Protein AF-A0A3B9PNC5-F1 (afdb_monomer)

Radius of gyration: 22.93 Å; Cα contacts (8 Å, |Δi|>4): 32; chains: 1; bounding box: 69×39×37 Å

Solvent-accessible surface area (backbone atoms only — not comparable to full-atom values): 6400 Å² total; per-residue (Å²): 135,85,85,52,75,64,60,52,53,50,52,51,50,51,36,38,76,71,69,58,58,88,77,55,70,64,65,54,50,52,58,55,52,50,61,72,70,69,65,79,93,68,88,94,70,86,83,90,85,85,75,88,63,84,83,64,89,63,96,78,92,81,78,80,64,88,73,51,86,37,64,80,90,37,50,85,31,85,86,27,45,39,66,71,58,32,30,60,75,74,70,50,83,133

pLDDT: mean 89.37, std 9.55, range [51.72, 97.88]

Secondary structure (DSSP, 8-state):
-PPPHHHHHHHHHHHHHTT-----HHHHHHHHHHHHH-PPP-SS---------TT--S-------S-----GGGTT-TTS--HHHHHHHHT---

Mean predicted aligned error: 9.91 Å

Foldseek 3Di:
DDDDPVNVVVVQVVCVVVVVDPDDPVVVVVVVVVVVVPDDDDDDDDDDDDDDPVPCPDDDDDDDDPAAAQPDPCHLHPPRQDDPSVCVVVVHDD

Sequence (94 aa):
MSMNRREFMQLLAVAAAGGMTLHSNFARAEKAAEALYELPPFGNVSLLHMTDCHAQLLPIYFREPNVNLGVGSMRGNAPHIVGEGFLKHFGIKP

Structure (mmCIF, N/CA/C/O backbone):
data_AF-A0A3B9PNC5-F1
#
_entry.id   AF-A0A3B9PNC5-F1
#
loop_
_atom_site.group_PDB
_atom_site.id
_atom_site.type_symbol
_atom_site.label_atom_id
_atom_site.label_alt_id
_atom_site.label_comp_id
_atom_site.label_asym_id
_atom_site.label_entity_id
_atom_site.label_seq_id
_atom_site.pdbx_PDB_ins_code
_atom_site.Cartn_x
_atom_site.Cartn_y
_atom_site.Cartn_z
_atom_site.occupancy
_atom_site.B_iso_or_equiv
_atom_site.auth_seq_id
_atom_site.auth_comp_id
_atom_site.auth_asym_id
_atom_site.auth_atom_id
_atom_site.pdbx_PDB_model_num
ATOM 1 N N . MET A 1 1 ? 47.088 -10.090 11.023 1.00 51.72 1 MET A N 1
ATOM 2 C CA . MET A 1 1 ? 47.281 -10.083 9.557 1.00 51.72 1 MET A CA 1
ATOM 3 C C . MET A 1 1 ? 46.118 -9.326 8.944 1.00 51.72 1 MET A C 1
ATOM 5 O O . MET A 1 1 ? 44.986 -9.703 9.220 1.00 51.72 1 MET A O 1
ATOM 9 N N . SER A 1 2 ? 46.368 -8.236 8.216 1.00 76.31 2 SER A N 1
ATOM 10 C CA . SER A 1 2 ? 45.321 -7.560 7.441 1.00 76.31 2 SER A CA 1
ATOM 11 C C . SER A 1 2 ? 45.206 -8.225 6.071 1.00 76.31 2 SER A C 1
ATOM 13 O O . SER A 1 2 ? 46.211 -8.553 5.447 1.00 76.31 2 SER A O 1
ATOM 15 N N . MET A 1 3 ? 43.974 -8.459 5.629 1.00 87.31 3 MET A N 1
ATOM 16 C CA . MET A 1 3 ? 43.678 -9.002 4.305 1.00 87.31 3 MET A CA 1
ATOM 17 C C . MET A 1 3 ? 44.034 -7.973 3.229 1.00 87.31 3 MET A C 1
ATOM 19 O O . MET A 1 3 ? 43.693 -6.794 3.368 1.00 87.31 3 MET A O 1
ATOM 23 N N . ASN A 1 4 ? 44.697 -8.398 2.152 1.00 92.31 4 ASN A N 1
ATOM 24 C CA . ASN A 1 4 ? 44.971 -7.508 1.023 1.00 92.31 4 ASN A CA 1
ATOM 25 C C . ASN A 1 4 ? 43.798 -7.490 0.021 1.00 92.31 4 ASN A C 1
ATOM 27 O O . ASN A 1 4 ? 42.965 -8.397 -0.026 1.00 92.31 4 ASN A O 1
ATOM 31 N N . ARG A 1 5 ? 43.727 -6.447 -0.820 1.00 90.75 5 ARG A N 1
ATOM 32 C CA . ARG A 1 5 ? 42.632 -6.269 -1.795 1.00 90.75 5 ARG A CA 1
ATOM 33 C C . ARG A 1 5 ? 42.458 -7.480 -2.724 1.00 90.75 5 ARG A C 1
ATOM 35 O O . ARG A 1 5 ? 41.338 -7.784 -3.113 1.00 90.75 5 ARG A O 1
ATOM 42 N N . ARG A 1 6 ? 43.546 -8.157 -3.103 1.00 93.88 6 ARG A N 1
ATOM 43 C CA . ARG A 1 6 ? 43.510 -9.299 -4.029 1.00 93.88 6 ARG A CA 1
ATOM 44 C C . ARG A 1 6 ? 42.887 -10.525 -3.370 1.00 93.88 6 ARG A C 1
ATOM 46 O O . ARG A 1 6 ? 42.012 -11.137 -3.970 1.00 93.88 6 ARG A O 1
ATOM 53 N N . GLU A 1 7 ? 43.304 -10.834 -2.149 1.00 92.44 7 GLU A N 1
ATOM 54 C CA . GLU A 1 7 ? 42.752 -11.929 -1.343 1.00 92.44 7 GLU A CA 1
ATOM 55 C C . GLU A 1 7 ? 41.258 -11.726 -1.094 1.00 92.44 7 GLU A C 1
ATOM 57 O O . GLU A 1 7 ? 40.471 -12.653 -1.271 1.00 92.44 7 GLU A O 1
ATOM 62 N N . PHE A 1 8 ? 40.855 -10.491 -0.785 1.00 92.25 8 PHE A N 1
ATOM 63 C CA . PHE A 1 8 ? 39.446 -10.136 -0.642 1.00 92.25 8 PHE A CA 1
ATOM 64 C C . PHE A 1 8 ? 38.642 -10.418 -1.921 1.00 92.25 8 PHE A C 1
ATOM 66 O O . PHE A 1 8 ? 37.601 -11.069 -1.867 1.00 92.25 8 PHE A O 1
ATOM 73 N N . MET A 1 9 ? 39.138 -9.985 -3.087 1.00 92.62 9 MET A N 1
ATOM 74 C CA . MET A 1 9 ? 38.448 -10.213 -4.365 1.00 92.62 9 MET A CA 1
ATOM 75 C C . MET A 1 9 ? 38.392 -11.696 -4.753 1.00 92.62 9 MET A C 1
ATOM 77 O O . MET A 1 9 ? 37.395 -12.140 -5.316 1.00 92.62 9 MET A O 1
ATOM 81 N N . GLN A 1 10 ? 39.434 -12.472 -4.446 1.00 92.69 10 GLN A N 1
ATOM 82 C CA . GLN A 1 10 ? 39.460 -13.915 -4.699 1.00 92.69 10 GLN A CA 1
ATOM 83 C C . GLN A 1 10 ? 38.462 -14.661 -3.811 1.00 92.69 10 GLN A C 1
ATOM 85 O O . GLN A 1 10 ? 37.710 -15.494 -4.311 1.00 92.69 10 GLN A O 1
ATOM 90 N N . LEU A 1 11 ? 38.400 -14.321 -2.522 1.00 91.25 11 LEU A N 1
ATOM 91 C CA . LEU A 1 11 ? 37.407 -14.874 -1.601 1.00 91.25 11 LEU A CA 1
ATOM 92 C C . LEU A 1 11 ? 35.983 -14.525 -2.037 1.00 91.25 11 LEU A C 1
ATOM 94 O O . LEU A 1 11 ? 35.124 -15.403 -2.050 1.00 91.25 11 LEU A O 1
ATOM 98 N N . LEU A 1 12 ? 35.741 -13.280 -2.456 1.00 90.31 12 LEU A N 1
ATOM 99 C CA . LEU A 1 12 ? 34.438 -12.858 -2.969 1.00 90.31 12 LEU A CA 1
ATOM 100 C C . LEU A 1 12 ? 34.047 -13.624 -4.242 1.00 90.31 12 LEU A C 1
ATOM 102 O O . LEU A 1 12 ? 32.899 -14.040 -4.372 1.00 90.31 12 LEU A O 1
ATOM 106 N N . ALA A 1 13 ? 34.990 -13.843 -5.162 1.00 89.38 13 ALA A N 1
ATOM 107 C CA . ALA A 1 13 ? 34.743 -14.595 -6.391 1.00 89.38 13 ALA A CA 1
ATOM 108 C C . ALA A 1 13 ? 34.413 -16.071 -6.113 1.00 89.38 13 ALA A C 1
ATOM 110 O O . ALA A 1 13 ? 33.465 -16.604 -6.687 1.00 89.38 13 ALA A O 1
ATOM 111 N N . VAL A 1 14 ? 35.149 -16.716 -5.201 1.00 91.62 14 VAL A N 1
ATOM 112 C CA . VAL A 1 14 ? 34.870 -18.096 -4.772 1.00 91.62 14 VAL A CA 1
ATOM 113 C C . VAL A 1 14 ? 33.515 -18.182 -4.065 1.00 91.62 14 VAL A C 1
ATOM 115 O O . VAL A 1 14 ? 32.733 -19.080 -4.365 1.00 91.62 14 VAL A O 1
ATOM 118 N N . ALA A 1 15 ? 33.199 -17.229 -3.185 1.00 88.00 15 ALA A N 1
ATOM 119 C CA . ALA A 1 15 ? 31.906 -17.156 -2.507 1.00 88.00 15 ALA A CA 1
ATOM 120 C C . ALA A 1 15 ? 30.746 -16.998 -3.507 1.00 88.00 15 ALA A C 1
ATOM 122 O O . ALA A 1 15 ? 29.770 -17.743 -3.439 1.00 88.00 15 ALA A O 1
ATOM 123 N N . ALA A 1 16 ? 30.875 -16.094 -4.483 1.00 85.50 16 ALA A N 1
ATOM 124 C CA . ALA A 1 16 ? 29.875 -15.893 -5.529 1.00 85.50 16 ALA A CA 1
ATOM 125 C C . ALA A 1 16 ? 29.683 -17.146 -6.402 1.00 85.50 16 ALA A C 1
ATOM 127 O O . ALA A 1 16 ? 28.545 -17.545 -6.646 1.00 85.50 16 ALA A O 1
ATOM 128 N N . ALA A 1 17 ? 30.771 -17.803 -6.821 1.00 85.81 17 ALA A N 1
ATOM 129 C CA . ALA A 1 17 ? 30.710 -19.063 -7.569 1.00 85.81 17 ALA A CA 1
ATOM 130 C C . ALA A 1 17 ? 30.085 -20.207 -6.747 1.00 85.81 17 ALA A C 1
ATOM 132 O O . ALA A 1 17 ? 29.403 -21.063 -7.303 1.00 85.81 17 ALA A O 1
ATOM 133 N N . GLY A 1 18 ? 30.270 -20.192 -5.424 1.00 87.50 18 G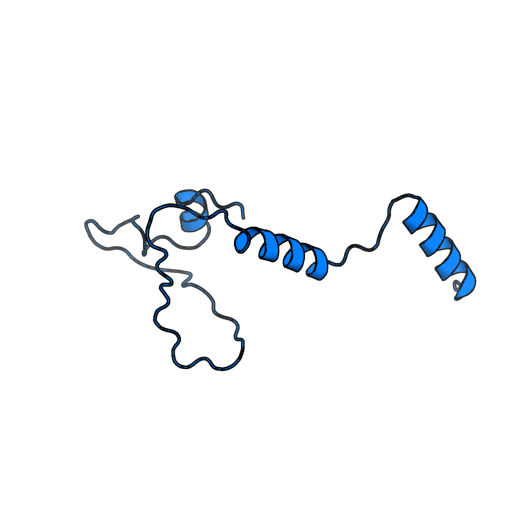LY A N 1
ATOM 134 C CA . GLY A 1 18 ? 29.627 -21.099 -4.470 1.00 87.50 18 GLY A CA 1
ATOM 135 C C . GLY A 1 18 ? 28.173 -20.751 -4.126 1.00 87.50 18 GLY A C 1
ATOM 136 O O . GLY A 1 18 ? 27.607 -21.363 -3.224 1.00 87.50 18 GLY A O 1
ATOM 137 N N . GLY A 1 19 ? 27.563 -19.769 -4.800 1.00 77.44 19 GLY A N 1
ATOM 138 C CA . GLY A 1 19 ? 26.166 -19.374 -4.593 1.00 77.44 19 GLY A CA 1
ATOM 139 C C . GLY A 1 19 ? 25.938 -18.386 -3.444 1.00 77.44 19 GLY A C 1
ATOM 140 O O . GLY A 1 19 ? 24.798 -18.010 -3.182 1.00 77.44 19 GLY A O 1
ATOM 141 N N . MET A 1 20 ? 26.995 -17.909 -2.783 1.00 80.12 20 MET A N 1
ATOM 142 C CA . MET A 1 20 ? 26.923 -16.836 -1.783 1.00 80.12 20 MET A CA 1
ATOM 143 C C . MET A 1 20 ? 26.970 -15.472 -2.479 1.00 80.12 20 MET A C 1
ATOM 145 O O . MET A 1 20 ? 27.923 -14.703 -2.340 1.00 80.12 20 MET A O 1
ATOM 149 N N . THR A 1 21 ? 25.951 -15.175 -3.283 1.00 7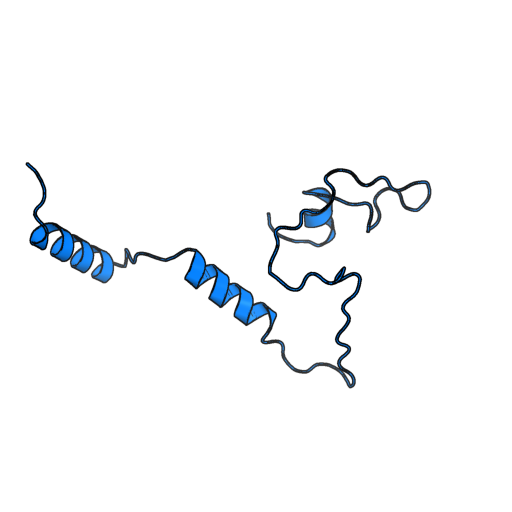4.25 21 THR A N 1
ATOM 150 C CA . THR A 1 21 ? 25.859 -13.888 -3.975 1.00 74.25 21 THR A CA 1
ATOM 151 C C . THR A 1 21 ? 25.427 -12.782 -3.015 1.00 74.25 21 THR A C 1
ATOM 153 O O . THR A 1 21 ? 24.535 -12.972 -2.187 1.00 74.25 21 THR A O 1
ATOM 156 N N . LEU A 1 22 ? 26.029 -11.598 -3.145 1.00 70.56 22 LEU A N 1
ATOM 157 C CA . LEU A 1 22 ? 25.586 -10.400 -2.435 1.00 70.56 22 LEU A CA 1
ATOM 158 C C . LEU A 1 22 ? 24.246 -9.942 -3.026 1.00 70.56 22 LEU A C 1
ATOM 160 O O . LEU A 1 22 ? 24.203 -9.198 -4.003 1.00 70.56 22 LEU A O 1
ATOM 164 N N . HIS A 1 23 ? 23.138 -10.416 -2.465 1.00 68.62 23 HIS A N 1
ATOM 165 C CA . HIS A 1 23 ? 21.817 -9.929 -2.845 1.00 68.62 23 HIS A CA 1
ATOM 166 C C . HIS A 1 23 ? 21.600 -8.537 -2.253 1.00 68.62 23 HIS A C 1
ATOM 168 O O . HIS A 1 23 ? 21.680 -8.360 -1.037 1.00 68.62 23 HIS A O 1
ATOM 174 N N . SER A 1 24 ? 21.283 -7.548 -3.090 1.00 69.12 24 SER A N 1
ATOM 175 C CA . SER A 1 24 ? 20.793 -6.272 -2.577 1.00 69.12 24 SER A CA 1
ATOM 176 C C . SER A 1 24 ? 19.305 -6.415 -2.239 1.00 69.12 24 SER A C 1
ATOM 178 O O . SER A 1 24 ? 18.507 -6.909 -3.040 1.00 69.12 24 SER A O 1
ATOM 180 N N . ASN A 1 25 ? 18.917 -5.992 -1.035 1.00 66.38 25 ASN A N 1
ATOM 181 C CA . ASN A 1 25 ? 17.507 -5.977 -0.635 1.00 66.38 25 ASN A CA 1
ATOM 182 C C . ASN A 1 25 ? 16.671 -5.080 -1.567 1.00 66.38 25 ASN A C 1
ATOM 184 O O . ASN A 1 25 ? 15.515 -5.389 -1.836 1.00 66.38 25 ASN A O 1
ATOM 188 N N . PHE A 1 26 ? 17.283 -4.028 -2.121 1.00 63.34 26 PHE A N 1
ATOM 189 C CA . PHE A 1 26 ? 16.653 -3.125 -3.084 1.00 63.34 26 PHE A CA 1
ATOM 190 C C . PHE A 1 26 ? 16.302 -3.808 -4.411 1.00 63.34 26 PHE A C 1
ATOM 192 O O . PHE A 1 26 ? 15.159 -3.707 -4.838 1.00 63.34 26 PHE A O 1
ATOM 199 N N . ALA A 1 27 ? 17.217 -4.575 -5.015 1.00 68.56 27 ALA A N 1
ATOM 200 C CA . ALA A 1 27 ? 16.936 -5.281 -6.272 1.00 68.56 27 ALA A CA 1
ATOM 201 C C . ALA A 1 27 ? 15.839 -6.346 -6.102 1.00 68.56 27 ALA A C 1
ATOM 203 O O . ALA A 1 27 ? 15.068 -6.625 -7.018 1.00 68.56 27 ALA A O 1
ATOM 204 N N . ARG A 1 28 ? 15.734 -6.944 -4.908 1.00 69.56 28 ARG A N 1
ATOM 205 C CA . ARG A 1 28 ? 14.639 -7.870 -4.585 1.00 69.56 28 ARG A CA 1
ATOM 206 C C . ARG A 1 28 ? 13.301 -7.152 -4.406 1.00 69.56 28 ARG A C 1
ATOM 208 O O . ARG A 1 28 ? 12.285 -7.695 -4.829 1.00 69.56 28 ARG A O 1
ATOM 215 N N . ALA A 1 29 ? 13.300 -5.974 -3.786 1.00 71.81 29 ALA A N 1
ATOM 216 C CA . ALA A 1 29 ? 12.100 -5.161 -3.614 1.00 71.81 29 ALA A CA 1
ATOM 217 C C . ALA A 1 29 ? 11.579 -4.625 -4.956 1.00 71.81 29 ALA A C 1
ATOM 219 O O . ALA A 1 29 ? 10.382 -4.698 -5.207 1.00 71.81 29 ALA A O 1
ATOM 220 N N . GLU A 1 30 ? 12.474 -4.171 -5.836 1.00 73.25 30 GLU A N 1
ATOM 221 C CA . GLU A 1 30 ? 12.147 -3.727 -7.197 1.00 73.25 30 GLU A CA 1
ATOM 222 C C . GLU A 1 30 ? 11.463 -4.839 -7.999 1.00 73.25 30 GLU A C 1
ATOM 224 O O . GLU A 1 30 ? 10.345 -4.661 -8.476 1.00 73.25 30 GLU A O 1
ATOM 229 N N . LYS A 1 31 ? 12.069 -6.032 -8.043 1.00 74.75 31 LYS A N 1
ATOM 230 C CA . LYS A 1 31 ? 11.491 -7.187 -8.741 1.00 74.75 31 LYS A CA 1
ATOM 231 C C . LYS A 1 31 ? 10.142 -7.631 -8.159 1.00 74.75 31 LYS A C 1
ATOM 233 O O . LYS A 1 31 ? 9.269 -8.090 -8.887 1.00 74.75 31 LYS A O 1
ATOM 238 N N . ALA A 1 32 ? 9.966 -7.528 -6.841 1.00 76.44 32 ALA A N 1
ATOM 239 C CA . ALA A 1 32 ? 8.684 -7.824 -6.207 1.00 76.44 32 ALA A CA 1
ATOM 240 C C . ALA A 1 32 ? 7.613 -6.775 -6.553 1.00 76.44 32 ALA A C 1
ATOM 242 O O . ALA A 1 32 ? 6.448 -7.132 -6.698 1.00 76.44 32 ALA A O 1
ATOM 243 N N . ALA A 1 33 ? 8.002 -5.505 -6.699 1.00 79.81 33 ALA A N 1
ATOM 244 C CA . ALA A 1 33 ? 7.100 -4.430 -7.093 1.00 79.81 33 ALA A CA 1
ATOM 245 C C . ALA A 1 33 ? 6.664 -4.552 -8.559 1.00 79.81 33 ALA A C 1
ATOM 247 O O . ALA A 1 33 ? 5.492 -4.347 -8.852 1.00 79.81 33 ALA A O 1
ATOM 248 N N . GLU A 1 34 ? 7.565 -4.942 -9.463 1.00 84.31 34 GLU A N 1
ATOM 249 C CA . GLU A 1 34 ? 7.250 -5.186 -10.879 1.00 84.31 34 GLU A CA 1
ATOM 250 C C . GLU A 1 34 ? 6.103 -6.199 -11.034 1.00 84.31 34 GLU A C 1
ATOM 252 O O . GLU A 1 34 ? 5.111 -5.928 -11.709 1.00 84.31 34 GLU A O 1
ATOM 257 N N . ALA A 1 35 ? 6.154 -7.299 -10.275 1.00 84.31 35 A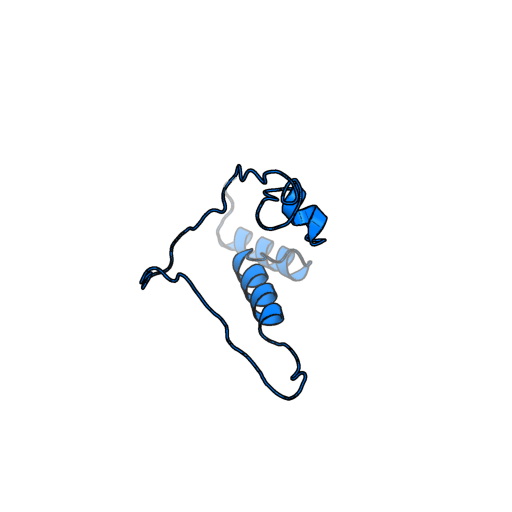LA A N 1
ATOM 258 C CA . ALA A 1 35 ? 5.101 -8.313 -10.263 1.00 84.31 35 ALA A CA 1
ATOM 259 C C . ALA A 1 35 ? 3.724 -7.802 -9.781 1.00 84.31 35 ALA A C 1
ATOM 261 O O . ALA A 1 35 ? 2.711 -8.424 -10.092 1.00 84.31 35 ALA A O 1
ATOM 262 N N . LEU A 1 36 ? 3.657 -6.696 -9.025 1.00 84.94 36 LEU A N 1
ATOM 263 C CA . LEU A 1 36 ? 2.382 -6.082 -8.622 1.00 84.94 36 LEU A CA 1
ATOM 264 C C . LEU A 1 36 ? 1.725 -5.297 -9.765 1.00 84.94 36 LEU A C 1
ATOM 266 O O . LEU A 1 36 ? 0.505 -5.136 -9.760 1.00 84.94 36 LEU A O 1
ATOM 270 N N . TYR A 1 37 ? 2.516 -4.800 -10.720 1.00 87.56 37 TYR A N 1
ATOM 271 C CA . TYR A 1 37 ? 2.037 -3.988 -11.841 1.00 87.56 37 TYR A CA 1
ATOM 272 C C . TYR A 1 37 ? 1.819 -4.805 -13.123 1.00 87.56 37 TYR A C 1
ATOM 274 O O . TYR A 1 37 ? 1.011 -4.411 -13.963 1.00 87.56 37 TYR A O 1
ATOM 282 N N . GLU A 1 38 ? 2.473 -5.960 -13.265 1.00 89.75 38 GLU A N 1
ATOM 283 C CA . GLU A 1 38 ? 2.293 -6.885 -14.393 1.00 89.75 38 GLU A CA 1
ATOM 284 C C . GLU A 1 38 ? 1.074 -7.808 -14.215 1.00 89.75 38 GLU A C 1
ATOM 286 O O . GLU A 1 38 ? 1.184 -9.029 -14.085 1.00 89.75 38 GLU A O 1
ATOM 291 N N . LEU A 1 39 ? -0.123 -7.223 -14.209 1.00 89.38 39 LEU A N 1
ATOM 292 C CA . LEU A 1 39 ? -1.378 -7.972 -14.116 1.00 89.38 39 LEU A CA 1
ATOM 293 C C . LEU A 1 39 ? -1.958 -8.265 -15.511 1.00 89.38 39 LEU A C 1
ATOM 295 O O . LEU A 1 39 ? -1.913 -7.401 -16.392 1.00 89.38 39 LEU A O 1
ATOM 299 N N . PRO A 1 40 ? -2.547 -9.455 -15.741 1.00 91.94 40 PRO A N 1
ATOM 300 C CA . PRO A 1 40 ? -3.214 -9.747 -17.002 1.00 91.94 40 PRO A CA 1
ATOM 301 C C . PRO A 1 40 ? -4.459 -8.858 -17.177 1.00 91.94 40 PRO A C 1
ATOM 303 O O . PRO A 1 40 ? -5.126 -8.537 -16.188 1.00 91.94 40 PRO A O 1
ATOM 306 N N . PRO A 1 41 ? -4.835 -8.499 -18.419 1.00 92.62 41 PRO A N 1
ATOM 307 C CA . PRO A 1 41 ? -6.091 -7.802 -18.676 1.00 92.62 41 PRO A CA 1
ATOM 308 C C . PRO A 1 41 ? -7.291 -8.581 -18.124 1.00 92.62 41 PRO A C 1
ATOM 310 O O . PRO A 1 41 ? -7.381 -9.799 -18.296 1.00 92.62 41 PRO A O 1
ATOM 313 N N . PHE A 1 42 ? -8.229 -7.878 -17.488 1.00 95.75 42 PHE A N 1
ATOM 314 C CA . PHE A 1 42 ? -9.417 -8.481 -16.888 1.00 95.75 42 PHE A CA 1
ATOM 315 C C . PHE A 1 42 ? -10.655 -7.600 -17.080 1.00 95.75 42 PHE A C 1
ATOM 317 O O . PHE A 1 42 ? -10.619 -6.395 -16.839 1.00 95.75 42 PHE A O 1
ATOM 324 N N . GLY A 1 43 ? -11.774 -8.219 -17.461 1.00 96.06 43 GLY A N 1
ATOM 325 C CA . GLY A 1 43 ? -13.050 -7.529 -17.645 1.00 96.06 43 GLY A CA 1
ATOM 326 C C . GLY A 1 43 ? -13.099 -6.635 -18.888 1.00 96.06 43 GLY A C 1
ATOM 327 O O . GLY A 1 43 ? -12.317 -6.787 -19.820 1.00 96.06 43 GLY A O 1
ATOM 328 N N . ASN A 1 44 ? -14.067 -5.715 -18.900 1.00 97.88 44 ASN A N 1
ATOM 329 C CA . ASN A 1 44 ? -14.350 -4.836 -20.044 1.00 97.88 44 ASN A CA 1
ATOM 330 C C . ASN A 1 44 ? -13.888 -3.387 -19.824 1.00 97.88 44 ASN A C 1
ATOM 332 O O . ASN A 1 44 ? -13.817 -2.613 -20.773 1.00 97.88 44 ASN A O 1
ATOM 336 N N . VAL A 1 45 ? -13.643 -2.998 -18.569 1.00 96.75 45 VAL A N 1
ATOM 337 C CA . VAL A 1 45 ? -13.312 -1.625 -18.174 1.00 96.75 45 VAL A CA 1
ATOM 338 C C . VAL A 1 45 ? -12.209 -1.671 -17.128 1.00 96.75 45 VAL A C 1
ATOM 340 O O . VAL A 1 45 ? -12.335 -2.388 -16.137 1.00 96.75 45 VAL A O 1
ATOM 343 N N . SER A 1 46 ? -11.177 -0.851 -17.322 1.00 94.94 46 SER A N 1
ATOM 344 C CA . SER A 1 46 ? -10.131 -0.605 -16.329 1.00 94.94 46 SER A CA 1
ATOM 345 C C . SER A 1 46 ? -10.357 0.760 -15.687 1.00 94.94 46 SER A C 1
ATOM 347 O O . SER A 1 46 ? -10.350 1.777 -16.381 1.00 94.94 46 SER A O 1
ATOM 349 N N . LEU A 1 47 ? -10.553 0.791 -14.367 1.00 95.38 47 LEU A N 1
ATOM 350 C CA . LEU A 1 47 ? -10.695 2.029 -13.601 1.00 95.38 47 LEU A CA 1
ATOM 351 C C . LEU A 1 47 ? -9.420 2.290 -12.794 1.00 95.38 47 LEU A C 1
ATOM 353 O O . LEU A 1 47 ? -9.133 1.568 -11.842 1.00 95.38 47 LEU A O 1
ATOM 357 N N . LEU A 1 48 ? -8.681 3.343 -13.150 1.00 95.12 48 LEU A N 1
ATOM 358 C CA . LEU A 1 48 ? -7.572 3.844 -12.339 1.00 95.12 48 LEU A CA 1
ATOM 359 C C . LEU A 1 48 ? -8.117 4.843 -11.310 1.00 95.12 48 LEU A C 1
ATOM 361 O O . LEU A 1 48 ? -8.493 5.958 -11.668 1.00 95.12 48 LEU A O 1
ATOM 365 N N . HIS A 1 49 ? -8.187 4.434 -10.042 1.00 96.19 49 HIS A N 1
ATOM 366 C CA . HIS A 1 49 ? -8.730 5.241 -8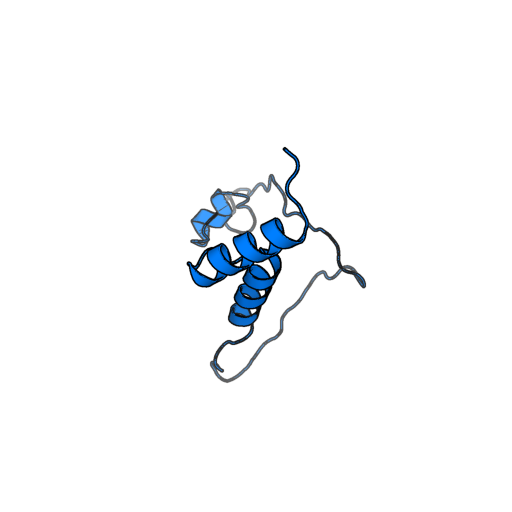.950 1.00 96.19 49 HIS A CA 1
ATOM 367 C C . HIS A 1 49 ? -7.631 5.646 -7.961 1.00 96.19 49 HIS A C 1
ATOM 369 O O . HIS A 1 49 ? -6.956 4.790 -7.394 1.00 96.19 49 HIS A O 1
ATOM 375 N N . MET A 1 50 ? -7.476 6.953 -7.749 1.00 95.69 50 MET A N 1
ATOM 376 C CA . MET A 1 50 ? -6.561 7.550 -6.776 1.00 95.69 50 MET A CA 1
ATOM 377 C C . MET A 1 50 ? -7.254 8.752 -6.133 1.00 95.69 50 MET A C 1
ATOM 379 O O . MET A 1 50 ? -7.869 9.554 -6.839 1.00 95.69 50 MET A O 1
ATOM 383 N N . THR A 1 51 ? -7.149 8.891 -4.813 1.00 96.50 51 THR A N 1
ATOM 384 C CA . THR A 1 51 ? -7.738 10.004 -4.056 1.00 96.50 51 THR A CA 1
ATOM 385 C C . THR A 1 51 ? -6.705 10.625 -3.119 1.00 96.50 51 THR A C 1
ATOM 387 O O . THR A 1 51 ? -5.615 10.082 -2.947 1.00 96.50 51 THR A O 1
ATOM 390 N N . ASP A 1 52 ? -7.033 11.796 -2.566 1.00 95.56 52 ASP A N 1
ATOM 391 C CA . ASP A 1 52 ? -6.318 12.408 -1.436 1.00 95.56 52 ASP A CA 1
ATOM 392 C C . ASP A 1 52 ? -4.795 12.520 -1.621 1.00 95.56 52 ASP A C 1
ATOM 394 O O . ASP A 1 52 ? -4.015 12.380 -0.686 1.00 95.56 52 ASP A O 1
ATOM 398 N N . CYS A 1 53 ? -4.337 12.834 -2.837 1.00 94.31 53 CYS A N 1
ATOM 399 C CA . CYS A 1 53 ? -2.906 13.010 -3.099 1.00 94.31 53 CYS A CA 1
ATOM 400 C C . CYS A 1 53 ? -2.296 14.206 -2.347 1.00 94.31 53 CYS A C 1
ATOM 402 O O . CYS A 1 53 ? -1.076 14.330 -2.280 1.00 94.31 53 CYS A O 1
ATOM 404 N N . HIS A 1 54 ? -3.133 15.117 -1.829 1.00 97.19 54 HIS A N 1
ATOM 405 C CA . HIS A 1 54 ? -2.732 16.317 -1.088 1.00 97.19 54 HIS A CA 1
ATOM 406 C C . HIS A 1 54 ? -1.616 17.134 -1.771 1.00 97.19 54 HIS A C 1
ATOM 408 O O . HIS A 1 54 ? -0.793 17.749 -1.097 1.00 97.19 54 HIS A O 1
ATOM 414 N N . ALA A 1 55 ? -1.577 17.133 -3.111 1.00 96.44 55 ALA A N 1
ATOM 415 C CA . ALA A 1 55 ? -0.519 17.757 -3.911 1.00 96.44 55 ALA A CA 1
ATOM 416 C C . ALA A 1 55 ? 0.914 17.350 -3.490 1.00 96.44 55 ALA A C 1
ATOM 418 O O . ALA A 1 55 ? 1.845 18.153 -3.561 1.00 96.44 55 ALA A O 1
ATOM 419 N N . GLN A 1 56 ? 1.114 16.102 -3.060 1.00 96.25 56 GLN A N 1
ATOM 420 C CA . GLN A 1 56 ? 2.437 15.548 -2.774 1.00 96.25 56 GLN A CA 1
ATOM 421 C C . GLN A 1 56 ? 3.198 15.314 -4.089 1.00 96.25 56 GLN A C 1
ATOM 423 O O . GLN A 1 56 ? 3.054 14.283 -4.739 1.00 96.25 56 GLN A O 1
ATOM 428 N N . LEU A 1 57 ? 3.982 16.314 -4.505 1.00 94.75 57 LEU A N 1
ATOM 429 C CA . LEU A 1 57 ? 4.726 16.306 -5.776 1.00 94.75 57 LEU A CA 1
ATOM 430 C C . LEU A 1 57 ? 6.037 15.511 -5.720 1.00 94.75 57 LEU A C 1
ATOM 432 O O . LEU A 1 57 ? 6.581 15.145 -6.759 1.00 94.75 57 LEU A O 1
ATOM 436 N N . LEU A 1 58 ? 6.564 15.281 -4.517 1.00 96.06 58 LEU A N 1
ATOM 437 C CA . LEU A 1 58 ? 7.802 14.547 -4.275 1.00 96.06 58 LEU A CA 1
ATOM 438 C C . LEU A 1 58 ? 7.521 13.336 -3.374 1.00 96.06 58 LEU A C 1
ATOM 440 O O . LEU A 1 58 ? 6.585 13.397 -2.574 1.00 96.06 58 LEU A O 1
ATOM 444 N N . PRO A 1 59 ? 8.324 12.258 -3.460 1.00 94.81 59 PRO A N 1
ATOM 445 C CA . PRO A 1 59 ? 8.160 11.093 -2.595 1.00 94.81 59 PRO A CA 1
ATOM 446 C C . PRO A 1 59 ? 8.277 11.452 -1.110 1.00 94.81 59 PRO A C 1
ATOM 448 O O . PRO A 1 59 ? 9.190 12.179 -0.711 1.00 94.81 59 PRO A O 1
ATOM 451 N N . ILE A 1 60 ? 7.385 10.898 -0.289 1.00 95.44 60 ILE A N 1
ATOM 452 C CA . ILE A 1 60 ? 7.384 11.080 1.166 1.00 95.44 60 ILE A CA 1
ATOM 453 C C . ILE A 1 60 ? 7.221 9.747 1.898 1.00 95.44 60 ILE A C 1
ATOM 455 O O . ILE A 1 60 ? 6.786 8.750 1.324 1.00 95.44 60 ILE A O 1
ATOM 459 N N . TYR A 1 61 ? 7.514 9.752 3.197 1.00 96.06 61 TYR A N 1
ATOM 460 C CA . TYR A 1 61 ? 7.125 8.671 4.097 1.00 96.06 61 TYR A CA 1
ATOM 461 C C . TYR A 1 61 ? 5.749 8.976 4.689 1.00 96.06 61 TYR A C 1
ATOM 463 O O . TYR A 1 61 ? 5.584 9.978 5.385 1.00 96.06 61 TYR A O 1
ATOM 471 N N . PHE A 1 62 ? 4.778 8.102 4.435 1.00 94.81 62 PHE A N 1
ATOM 472 C CA . PHE A 1 62 ? 3.440 8.177 5.013 1.00 94.81 62 PHE A CA 1
ATOM 473 C C . PHE A 1 62 ? 3.190 6.946 5.883 1.00 94.81 62 PHE A C 1
ATOM 475 O O . PHE A 1 62 ? 3.522 5.826 5.496 1.00 94.81 62 PHE A O 1
ATOM 482 N N . ARG A 1 63 ? 2.643 7.155 7.082 1.00 95.00 63 ARG A N 1
ATOM 483 C CA . ARG A 1 63 ? 2.359 6.085 8.037 1.00 95.00 63 ARG A CA 1
ATOM 484 C C . ARG A 1 63 ? 0.867 6.061 8.339 1.00 95.00 63 ARG A C 1
ATOM 486 O O . ARG A 1 63 ? 0.318 7.060 8.792 1.00 95.00 63 ARG A O 1
ATOM 493 N N . GLU A 1 64 ? 0.269 4.886 8.186 1.00 95.12 64 GLU A N 1
ATOM 494 C CA . GLU A 1 64 ? -1.107 4.613 8.599 1.00 95.12 64 GLU A CA 1
ATOM 495 C C . GLU A 1 64 ? -1.312 4.785 10.119 1.00 95.12 64 GLU A C 1
ATOM 497 O O . GLU A 1 64 ? -0.375 4.588 10.911 1.00 95.12 64 GLU A O 1
ATOM 502 N N . PRO A 1 65 ? -2.533 5.126 10.569 1.00 94.44 65 PRO A N 1
ATOM 503 C CA . PRO A 1 65 ? -2.822 5.320 11.983 1.00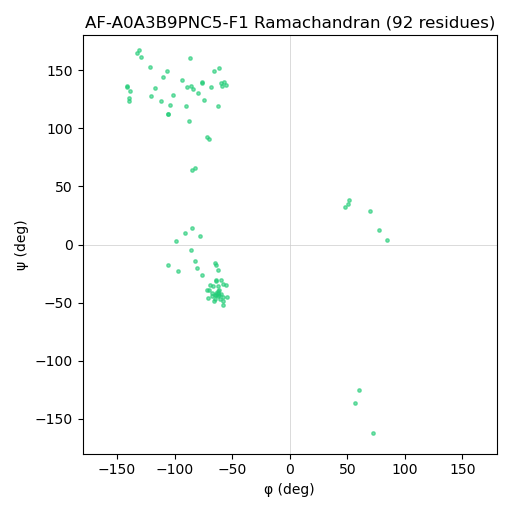 94.44 65 PRO A CA 1
ATOM 504 C C . PRO A 1 65 ? -2.553 4.045 12.792 1.00 94.44 65 PRO A C 1
ATOM 506 O O . PRO A 1 65 ? -2.911 2.935 12.404 1.00 94.44 65 PRO A O 1
ATOM 509 N N . ASN A 1 66 ? -1.960 4.206 13.974 1.00 95.19 66 ASN A N 1
ATOM 510 C CA . ASN A 1 66 ? -1.777 3.113 14.932 1.00 95.19 66 ASN A CA 1
ATOM 511 C C . ASN A 1 66 ? -3.031 2.846 15.781 1.00 95.19 66 ASN A C 1
ATOM 513 O O . ASN A 1 66 ? -3.106 1.812 16.439 1.00 95.19 66 ASN A O 1
ATOM 517 N N . VAL A 1 67 ? -3.997 3.769 15.780 1.00 94.94 67 VAL A N 1
ATOM 518 C CA . VAL A 1 67 ? -5.300 3.636 16.441 1.00 94.94 67 VAL A CA 1
ATOM 519 C C . VAL A 1 67 ? -6.369 4.228 15.525 1.00 94.94 67 VAL A C 1
ATOM 521 O O . VAL A 1 67 ? -6.265 5.383 15.124 1.00 94.94 67 VAL A O 1
ATOM 524 N N . ASN A 1 68 ? -7.410 3.452 15.225 1.00 95.81 68 ASN A N 1
ATOM 525 C CA . ASN A 1 68 ? -8.611 3.922 14.539 1.00 95.81 68 ASN A CA 1
ATOM 526 C C . ASN A 1 68 ? -9.837 3.265 15.194 1.00 95.81 68 ASN A C 1
ATOM 528 O O . ASN A 1 68 ? -9.885 2.043 15.313 1.00 95.81 68 ASN A O 1
ATOM 532 N N . LEU A 1 69 ? -10.795 4.056 15.683 1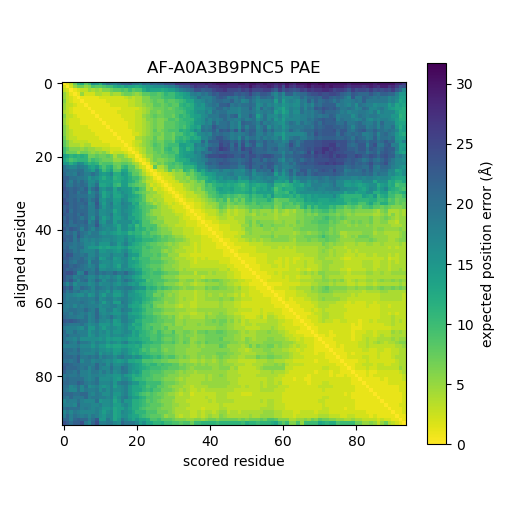.00 94.75 69 LEU A N 1
ATOM 533 C CA . LEU A 1 69 ? -11.895 3.561 16.519 1.00 94.75 69 LEU A CA 1
ATOM 534 C C . LEU A 1 69 ? -13.210 3.522 15.737 1.00 94.75 69 LEU A C 1
ATOM 536 O O . LEU A 1 69 ? -13.784 4.559 15.418 1.00 94.75 69 LEU A O 1
ATOM 540 N N . GLY A 1 70 ? -13.708 2.313 15.479 1.00 95.31 70 GLY A N 1
ATOM 541 C CA . GLY A 1 70 ? -15.043 2.099 14.924 1.00 95.31 70 GLY A CA 1
ATOM 542 C C . GLY A 1 70 ? -16.108 2.104 16.019 1.00 95.31 70 GLY A C 1
ATOM 543 O O . GLY A 1 70 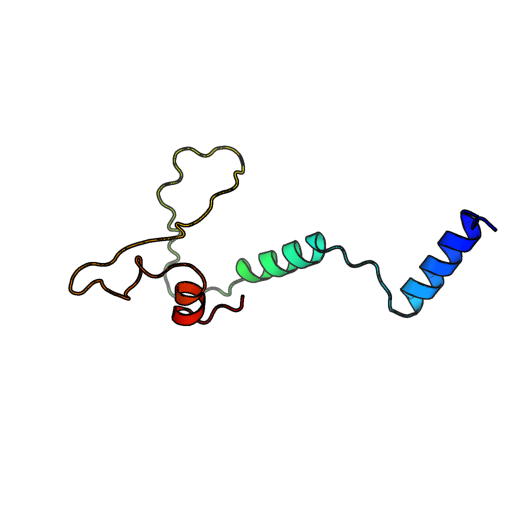? -15.945 1.450 17.051 1.00 95.31 70 GLY A O 1
ATOM 544 N N . VAL A 1 71 ? -17.213 2.816 15.792 1.00 96.88 71 VAL A N 1
ATOM 545 C CA . VAL A 1 71 ? -18.328 2.948 16.745 1.00 96.88 71 VAL A CA 1
ATOM 546 C C . VAL A 1 71 ? -19.558 2.196 16.234 1.00 96.88 71 VAL A C 1
ATOM 548 O O . VAL A 1 71 ? -19.826 2.161 15.034 1.00 96.88 71 VAL A O 1
ATOM 551 N N . GLY A 1 72 ? -20.318 1.585 17.148 1.00 96.50 72 GLY A N 1
ATOM 552 C CA . GLY A 1 72 ? -21.544 0.861 16.809 1.00 96.50 72 GLY A CA 1
ATOM 553 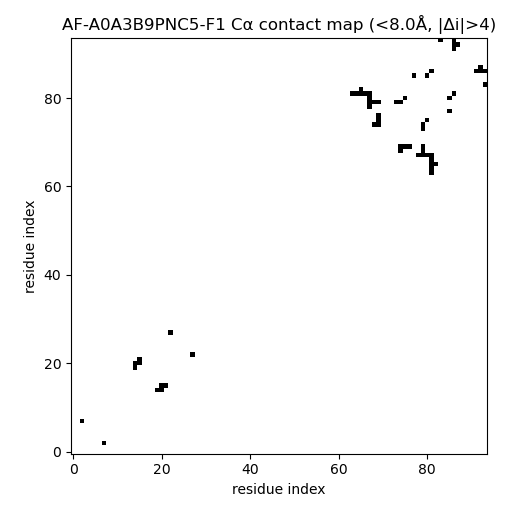C C . GLY A 1 72 ? -21.276 -0.291 15.839 1.00 96.50 72 GLY A C 1
ATOM 554 O O . GLY A 1 72 ? -20.421 -1.138 16.098 1.00 96.50 72 GLY A O 1
ATOM 555 N N . SER A 1 73 ? -21.982 -0.297 14.709 1.00 96.75 73 SER A N 1
ATOM 556 C CA . SER A 1 73 ? -21.827 -1.305 13.652 1.00 96.75 73 SER A CA 1
ATOM 557 C C . SER A 1 73 ? -20.452 -1.290 12.975 1.00 96.75 73 SER A C 1
ATOM 559 O O . SER A 1 73 ? -20.080 -2.275 12.349 1.00 96.75 73 SER A O 1
ATOM 561 N N . MET A 1 74 ? -19.669 -0.216 13.110 1.00 95.75 74 MET A N 1
ATOM 562 C CA . MET A 1 74 ? -18.335 -0.112 12.506 1.00 95.75 74 MET A CA 1
ATOM 563 C C . MET A 1 74 ? -17.222 -0.717 13.371 1.00 95.75 74 MET A C 1
ATOM 565 O O . MET A 1 74 ? -16.067 -0.776 12.947 1.00 95.75 74 MET A O 1
ATOM 569 N N . ARG A 1 75 ? -17.534 -1.181 14.587 1.00 94.69 75 ARG A N 1
ATOM 570 C CA . ARG A 1 75 ? -16.549 -1.801 15.478 1.00 94.69 75 ARG A CA 1
ATOM 571 C C . ARG A 1 75 ? -15.981 -3.076 14.848 1.00 94.69 75 ARG A C 1
ATOM 573 O O . ARG A 1 75 ? -16.707 -4.038 14.630 1.00 94.69 75 ARG A O 1
ATOM 580 N N . GLY A 1 76 ? -14.667 -3.092 14.623 1.00 91.75 76 GLY A N 1
ATOM 581 C CA . GLY A 1 76 ? -13.967 -4.245 14.048 1.00 91.75 76 GLY A CA 1
ATOM 582 C C . GLY A 1 76 ? -14.131 -4.401 12.533 1.00 91.75 76 GLY A C 1
ATOM 583 O O . GLY A 1 76 ? -13.754 -5.441 12.006 1.00 91.75 76 GLY A O 1
ATOM 584 N N . ASN A 1 77 ? -14.657 -3.385 11.846 1.00 94.81 77 ASN A N 1
ATOM 585 C CA . ASN A 1 77 ? -14.779 -3.351 10.391 1.00 94.81 77 ASN A CA 1
ATOM 586 C C . ASN A 1 77 ? -13.761 -2.386 9.783 1.00 94.81 77 ASN A C 1
ATOM 588 O O . ASN A 1 77 ? -13.406 -1.377 10.399 1.00 94.81 77 ASN A O 1
ATOM 592 N N . ALA A 1 78 ? -13.306 -2.673 8.561 1.00 94.38 78 ALA A N 1
ATOM 593 C CA . ALA A 1 78 ? -12.555 -1.697 7.780 1.00 94.38 78 ALA A CA 1
ATOM 594 C C . ALA A 1 78 ? -13.408 -0.419 7.600 1.00 94.38 78 ALA A C 1
ATOM 596 O O . ALA A 1 78 ? -14.624 -0.531 7.418 1.00 94.38 78 ALA A O 1
ATOM 597 N N . PRO A 1 79 ? -12.816 0.788 7.684 1.00 93.50 79 PRO A N 1
ATOM 598 C CA . PRO A 1 79 ? -11.381 1.094 7.768 1.00 93.50 79 PRO A CA 1
ATOM 599 C C . PRO A 1 79 ? -10.814 1.187 9.203 1.00 93.50 79 PRO A C 1
ATOM 601 O O . PRO A 1 79 ? -9.681 1.619 9.392 1.00 93.50 79 PRO A O 1
ATOM 604 N N . HIS A 1 80 ? -11.564 0.793 10.237 1.00 96.81 80 HIS A N 1
ATOM 605 C CA . HIS A 1 80 ? -11.155 0.931 11.645 1.00 96.81 80 HIS A CA 1
ATOM 606 C C . HIS A 1 80 ? -10.284 -0.216 12.173 1.00 96.81 80 HIS A C 1
ATOM 608 O O . HIS A 1 80 ? -10.100 -0.363 13.381 1.00 96.81 80 HIS A O 1
ATOM 614 N N . ILE A 1 81 ? -9.752 -1.051 11.285 1.0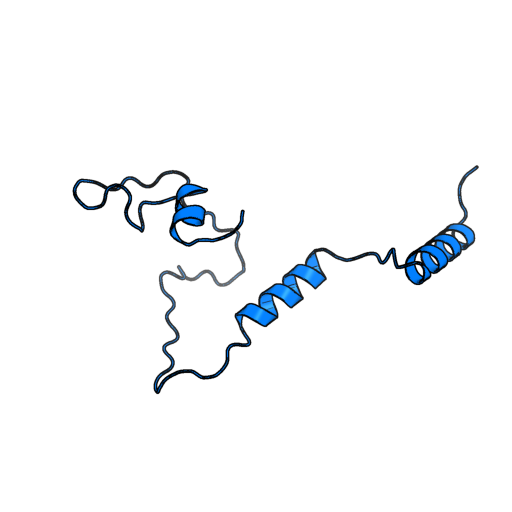0 95.88 81 ILE A N 1
ATOM 615 C CA . ILE A 1 81 ? -8.819 -2.118 11.635 1.00 95.88 81 ILE A CA 1
ATOM 616 C C . ILE A 1 81 ? -7.418 -1.623 11.281 1.00 95.88 81 ILE A C 1
ATOM 618 O O . ILE A 1 81 ? -7.195 -1.176 10.161 1.00 95.88 81 ILE A O 1
ATOM 622 N N . VAL A 1 82 ? -6.482 -1.700 12.226 1.00 96.12 82 VAL A N 1
ATOM 623 C CA . VAL A 1 82 ? -5.114 -1.176 12.079 1.00 96.12 82 VAL A CA 1
ATOM 624 C C . VAL A 1 82 ? -4.071 -2.232 12.452 1.00 96.12 82 VAL A C 1
ATOM 626 O O . VAL A 1 82 ? -4.382 -3.212 13.136 1.00 96.12 82 VAL A O 1
ATOM 629 N N . GLY A 1 83 ? -2.828 -2.035 12.006 1.00 95.00 83 GLY A N 1
ATOM 630 C CA . GLY A 1 83 ? -1.683 -2.881 12.363 1.00 95.00 83 GLY A CA 1
ATOM 631 C C . GLY A 1 83 ? -1.884 -4.366 12.037 1.00 95.00 83 GLY A C 1
ATOM 632 O O . GLY A 1 83 ? -2.396 -4.721 10.978 1.00 95.00 83 GLY A O 1
ATOM 633 N N . GLU A 1 84 ? -1.509 -5.248 12.964 1.00 95.19 84 GLU A N 1
ATOM 634 C CA . GLU A 1 84 ? -1.627 -6.707 12.796 1.00 95.19 84 GLU A CA 1
ATOM 635 C C . GLU A 1 84 ? -3.065 -7.171 12.531 1.00 95.19 84 GLU A C 1
ATOM 637 O O . GLU A 1 84 ? -3.289 -8.114 11.771 1.00 95.19 84 GLU A O 1
ATOM 642 N N . GLY A 1 85 ? -4.054 -6.489 13.118 1.00 94.31 85 GLY A N 1
ATOM 643 C CA . GLY A 1 85 ? -5.462 -6.785 12.869 1.00 94.31 85 GLY A CA 1
ATOM 644 C C . GLY A 1 85 ? -5.837 -6.562 11.406 1.00 94.31 85 GLY A C 1
ATOM 645 O O . GLY A 1 85 ? -6.557 -7.377 10.830 1.00 94.31 85 GLY A O 1
ATOM 646 N N . PHE A 1 86 ? -5.314 -5.493 10.796 1.00 95.81 86 PHE A N 1
ATOM 647 C CA . PHE A 1 86 ? -5.545 -5.176 9.386 1.00 95.81 86 PHE A CA 1
ATOM 648 C C . PHE A 1 86 ? -4.920 -6.250 8.494 1.00 95.81 86 PHE A C 1
ATOM 650 O O . PHE A 1 86 ? -5.599 -6.812 7.634 1.00 95.81 86 PHE A O 1
ATOM 657 N N . LEU A 1 87 ? -3.658 -6.602 8.764 1.00 96.00 87 LEU A N 1
ATOM 658 C CA . LEU A 1 87 ? -2.942 -7.643 8.023 1.00 96.00 87 LEU A CA 1
ATOM 659 C C . LEU A 1 87 ? -3.685 -8.983 8.085 1.00 96.00 87 LEU A C 1
ATOM 661 O O . LEU A 1 87 ? -3.904 -9.617 7.055 1.00 96.00 87 LEU A O 1
ATOM 665 N N . LYS A 1 88 ? -4.157 -9.380 9.272 1.00 95.50 88 LYS A N 1
ATOM 666 C CA . LYS A 1 88 ? -4.932 -10.613 9.455 1.00 95.50 88 LYS A CA 1
ATOM 667 C C . LYS A 1 88 ? -6.268 -10.581 8.712 1.00 95.50 88 LYS A C 1
ATOM 669 O O . LYS A 1 88 ? -6.641 -11.593 8.126 1.00 95.50 88 LYS A O 1
ATOM 674 N N . HIS A 1 89 ? -6.983 -9.456 8.739 1.00 95.19 89 HIS A N 1
ATOM 675 C CA . HIS A 1 89 ? -8.286 -9.320 8.081 1.00 95.19 89 HIS A CA 1
ATOM 676 C C . HIS A 1 89 ? -8.188 -9.520 6.561 1.00 95.19 89 HIS A C 1
ATOM 678 O O . HIS A 1 89 ? -9.045 -10.181 5.982 1.00 95.19 89 HIS A O 1
ATOM 684 N N . PHE A 1 90 ? -7.124 -9.009 5.933 1.00 96.25 90 PHE A N 1
ATOM 685 C CA . PHE A 1 90 ? -6.898 -9.113 4.485 1.00 96.25 90 PHE A CA 1
ATOM 686 C C . PHE A 1 90 ? -5.940 -10.243 4.067 1.00 96.25 90 PHE A C 1
ATOM 688 O O . PHE A 1 90 ? -5.643 -10.386 2.884 1.00 96.25 90 PHE A O 1
ATOM 695 N N . GLY A 1 91 ? -5.453 -11.060 5.008 1.00 96.31 91 GLY A N 1
ATOM 696 C CA . GLY A 1 91 ? -4.571 -12.196 4.713 1.00 96.31 91 GLY A CA 1
ATOM 697 C C . GLY A 1 91 ? -3.161 -11.809 4.243 1.00 96.31 91 GLY A C 1
ATOM 698 O O . GLY A 1 91 ? -2.535 -12.561 3.496 1.00 96.31 91 GLY A O 1
ATOM 699 N N . ILE A 1 92 ? -2.654 -10.652 4.667 1.00 94.06 92 ILE A N 1
ATOM 700 C CA . ILE A 1 92 ? -1.324 -10.143 4.308 1.00 94.06 92 ILE A CA 1
ATOM 701 C C . ILE A 1 92 ? -0.296 -10.650 5.328 1.00 94.06 92 ILE A C 1
ATOM 703 O O . ILE A 1 92 ? -0.541 -10.632 6.535 1.00 94.06 92 ILE A O 1
ATOM 707 N N . LYS A 1 93 ? 0.863 -11.119 4.851 1.00 90.50 93 LYS A N 1
ATOM 708 C CA . LYS A 1 93 ? 1.958 -11.572 5.723 1.00 90.50 93 LYS A CA 1
ATOM 709 C C . LYS A 1 93 ? 2.703 -10.363 6.321 1.00 90.50 93 LYS A C 1
ATOM 711 O O . LYS A 1 93 ? 2.908 -9.402 5.580 1.00 90.50 93 LYS A O 1
ATOM 716 N N . PRO A 1 94 ? 3.083 -10.405 7.611 1.00 79.75 94 PRO A N 1
ATOM 717 C CA . PRO A 1 94 ? 3.883 -9.359 8.245 1.00 79.75 94 PRO A CA 1
ATOM 718 C C . PRO A 1 94 ? 5.332 -9.333 7.745 1.00 79.75 94 PRO A C 1
ATOM 720 O O . PRO A 1 94 ? 5.823 -10.389 7.277 1.00 79.75 94 PRO A O 1
#